Protein AF-K7E619-F1 (afdb_monomer)

InterPro domains:
  IPR009292 rRNA biogenesis protein RRP36 [PF06102] (70-170)
  IPR009292 rRNA biogenesis protein RRP36 [PTHR21738] (17-171)

Secondary structure (DSSP, 8-state):
-------PPPPP-PPPHHHHHHHHHHS-HHHHHHHHHHH-HHHHHHHHH-GGGSSS---------S-TT-TTSPPP--TTSPPPSS-------------TTTSGGG----HHHHHHHTTHHHHHHHHHHHHHHHHHHHSPSSHHHHHHHHHHHHHHHHHHHHHHHHHHHHT-

Solvent-accessible surface area (backbone atoms only — not comparable to full-atom values): 11458 Å² total; per-residue (Å²): 140,81,88,83,80,84,81,78,79,80,80,82,78,79,75,56,75,68,56,56,54,54,54,60,70,70,52,54,72,67,58,51,53,53,47,32,69,73,65,30,67,69,54,44,47,45,66,74,62,47,90,82,76,76,90,63,87,75,71,85,64,80,80,86,79,72,75,94,81,59,93,85,59,89,80,91,75,68,89,85,61,79,78,71,91,72,78,86,81,76,88,71,87,76,88,73,92,72,57,71,88,78,37,90,87,58,67,80,93,52,68,71,60,48,52,66,76,49,47,64,54,58,59,51,52,52,53,51,52,51,51,48,53,55,48,47,74,71,48,62,94,52,72,68,33,53,53,42,50,54,49,52,52,52,52,52,52,51,52,52,53,51,54,50,51,49,56,55,56,77,72,105

Foldseek 3Di:
DDDDDDDDDDDDDDDDLVVLQVVLVPDDPVVLVVVCVVVHVVVSVCSVVDPPPPPDPPPCDPDPPDDPPPPPDDDDDDPPDDDDPDDDDDDDDDDDDDDLVPDPVVDDDDPVVCCVVVVCVVVVLVVVLVVLVVVLVVDDDDPVNVVSVVVNVVSVVVVVVVVVVVVVVVVD

Radius of gyration: 43.79 Å; Cα contacts (8 Å, |Δi|>4): 32; chains: 1; bounding box: 71×55×137 Å

Structure (mmCIF, N/CA/C/O backbone):
data_AF-K7E619-F1
#
_entry.id   AF-K7E619-F1
#
loop_
_atom_site.group_PDB
_atom_site.id
_atom_site.type_symbol
_atom_site.label_atom_id
_atom_site.label_alt_id
_atom_site.label_comp_id
_atom_site.label_asym_id
_atom_site.label_entity_id
_atom_site.label_seq_id
_atom_site.pdbx_PDB_ins_code
_atom_site.Cartn_x
_atom_site.Cartn_y
_atom_site.Cartn_z
_atom_site.occupancy
_atom_site.B_iso_or_equiv
_atom_site.auth_seq_id
_atom_site.auth_comp_id
_atom_site.auth_asym_id
_atom_site.auth_atom_id
_atom_site.pdbx_PDB_model_num
ATOM 1 N N . MET A 1 1 ? 26.548 39.993 -104.999 1.00 43.69 1 MET A N 1
ATOM 2 C CA . MET A 1 1 ? 26.834 38.595 -104.581 1.00 43.69 1 MET A CA 1
ATOM 3 C C . MET A 1 1 ? 27.924 38.675 -103.512 1.00 43.69 1 MET A C 1
ATOM 5 O O . MET A 1 1 ? 28.846 39.435 -103.732 1.00 43.69 1 MET A O 1
ATOM 9 N N . ALA A 1 2 ? 27.890 38.078 -102.320 1.00 46.00 2 ALA A N 1
ATOM 10 C CA . ALA A 1 2 ? 27.171 36.923 -101.796 1.00 46.00 2 ALA A CA 1
ATOM 11 C C . ALA A 1 2 ? 26.845 37.122 -100.294 1.00 46.00 2 ALA A C 1
ATOM 13 O O . ALA A 1 2 ? 27.620 37.734 -99.561 1.00 46.00 2 ALA A O 1
ATOM 14 N N . LYS A 1 3 ? 25.704 36.590 -99.833 1.00 47.69 3 LYS A N 1
ATOM 15 C CA . LYS A 1 3 ? 25.332 36.511 -98.410 1.00 47.69 3 LYS A CA 1
ATOM 16 C C . LYS A 1 3 ? 26.126 35.368 -97.760 1.00 47.69 3 LYS A C 1
ATOM 18 O O . LYS A 1 3 ? 25.947 34.222 -98.161 1.00 47.69 3 LYS A O 1
ATOM 23 N N . LYS A 1 4 ? 26.978 35.644 -96.766 1.00 50.34 4 LYS A N 1
ATOM 24 C CA . LYS A 1 4 ? 27.572 34.595 -95.916 1.00 50.34 4 LYS A CA 1
ATOM 25 C C . LYS A 1 4 ? 26.604 34.296 -94.770 1.00 50.34 4 LYS A C 1
ATOM 27 O O . LYS A 1 4 ? 26.355 35.150 -93.925 1.00 50.34 4 LYS A O 1
ATOM 32 N N . GLY A 1 5 ? 25.995 33.112 -94.817 1.00 44.28 5 GLY A N 1
ATOM 33 C CA . GLY A 1 5 ? 25.069 32.612 -93.804 1.00 44.28 5 GLY A CA 1
ATOM 34 C C . GLY A 1 5 ? 25.774 32.312 -92.482 1.00 44.28 5 GLY A C 1
ATOM 35 O O . GLY A 1 5 ? 26.885 31.789 -92.460 1.00 44.28 5 GLY A O 1
ATOM 36 N N . ASN A 1 6 ? 25.109 32.652 -91.382 1.00 48.44 6 ASN A N 1
ATOM 37 C CA . ASN A 1 6 ? 25.567 32.407 -90.022 1.00 48.44 6 ASN A CA 1
ATOM 38 C C . ASN A 1 6 ? 25.142 30.980 -89.616 1.00 48.44 6 ASN A C 1
ATOM 40 O O . ASN A 1 6 ? 23.953 30.738 -89.398 1.00 48.44 6 ASN A O 1
ATOM 44 N N . LEU A 1 7 ? 26.074 30.019 -89.559 1.00 47.31 7 LEU A N 1
ATOM 45 C CA . LEU A 1 7 ? 25.779 28.669 -89.062 1.00 47.31 7 LEU A CA 1
ATOM 46 C C . LEU A 1 7 ? 25.605 28.715 -87.535 1.00 47.31 7 LEU A C 1
ATOM 48 O O . LEU A 1 7 ? 26.549 28.985 -86.795 1.00 47.31 7 LEU A O 1
ATOM 52 N N . ARG A 1 8 ? 24.387 28.439 -87.052 1.00 49.75 8 ARG A N 1
ATOM 53 C CA . ARG A 1 8 ? 24.109 28.221 -85.625 1.00 49.75 8 ARG A CA 1
ATOM 54 C C . ARG A 1 8 ? 24.796 26.929 -85.167 1.00 49.75 8 ARG A C 1
ATOM 56 O O . ARG A 1 8 ? 24.537 25.872 -85.734 1.00 49.75 8 ARG A O 1
ATOM 63 N N . ARG A 1 9 ? 25.630 27.004 -84.122 1.00 46.78 9 ARG A N 1
ATOM 64 C CA . ARG A 1 9 ? 26.105 25.81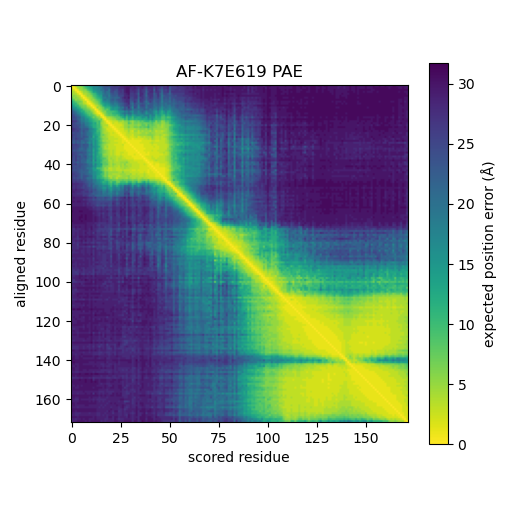6 -83.390 1.00 46.78 9 ARG A CA 1
ATOM 65 C C . ARG A 1 9 ? 24.901 25.057 -82.800 1.00 46.78 9 ARG A C 1
ATOM 67 O O . ARG A 1 9 ? 24.005 25.719 -82.266 1.00 46.78 9 ARG A O 1
ATOM 74 N N . PRO A 1 10 ? 24.860 23.714 -82.865 1.00 46.88 10 PRO A N 1
ATOM 75 C CA . PRO A 1 10 ? 23.828 22.947 -82.180 1.00 46.88 10 PRO A CA 1
ATOM 76 C C . PRO A 1 10 ? 23.987 23.110 -80.662 1.00 46.88 10 PRO A C 1
ATOM 78 O O . PRO A 1 10 ? 25.104 23.125 -80.143 1.00 46.88 10 PRO A O 1
ATOM 81 N N . ARG A 1 11 ? 22.865 23.279 -79.955 1.00 50.59 11 ARG A N 1
ATOM 82 C CA . ARG A 1 11 ? 22.837 23.278 -78.488 1.00 50.59 11 ARG A CA 1
ATOM 83 C C . ARG A 1 11 ? 23.143 21.858 -78.015 1.00 50.59 11 ARG A C 1
ATOM 85 O O . ARG A 1 11 ? 22.452 20.932 -78.431 1.00 50.59 11 ARG A O 1
ATOM 92 N N . HIS A 1 12 ? 24.158 21.704 -77.171 1.00 45.69 12 HIS A N 1
ATOM 93 C CA . HIS A 1 12 ? 24.378 20.464 -76.435 1.00 45.69 12 HIS A CA 1
ATOM 94 C C . HIS A 1 12 ? 23.166 20.251 -75.518 1.00 45.69 12 HIS A C 1
ATOM 96 O O . HIS A 1 12 ? 22.790 21.157 -74.773 1.00 45.69 12 HIS A O 1
ATOM 102 N N . ARG A 1 13 ? 22.503 19.101 -75.652 1.00 44.69 13 ARG A N 1
ATOM 103 C CA . ARG A 1 13 ? 21.468 18.652 -74.720 1.00 44.69 13 ARG A CA 1
ATOM 104 C C . ARG A 1 13 ? 22.209 18.023 -73.545 1.00 44.69 13 ARG A C 1
ATOM 106 O O . ARG A 1 13 ? 22.930 17.052 -73.750 1.00 44.69 13 ARG A O 1
ATOM 113 N N . GLU A 1 14 ? 22.095 18.625 -72.369 1.00 44.69 14 GLU A N 1
ATOM 114 C CA . GLU A 1 14 ? 22.537 17.987 -71.129 1.00 44.69 14 GLU A CA 1
ATOM 115 C C . GLU A 1 14 ? 21.627 16.770 -70.886 1.00 44.69 14 GLU A C 1
ATOM 117 O O . GLU A 1 14 ? 20.407 16.921 -71.020 1.00 44.69 14 GLU A O 1
ATOM 122 N N . PRO A 1 15 ? 22.176 15.573 -70.623 1.00 48.75 15 PRO A N 1
ATOM 123 C CA . PRO A 1 15 ? 21.367 14.407 -70.298 1.00 48.75 15 PRO A CA 1
ATOM 124 C C . PRO A 1 15 ? 20.694 14.619 -68.939 1.00 48.75 15 PRO A C 1
ATOM 126 O O . PRO A 1 15 ? 21.325 15.075 -67.981 1.00 48.75 15 PRO A O 1
ATOM 129 N N . ASP A 1 16 ? 19.404 14.303 -68.863 1.00 49.53 16 ASP A N 1
ATOM 130 C CA . ASP A 1 16 ? 18.660 14.334 -67.609 1.00 49.53 16 ASP A CA 1
ATOM 131 C C . ASP A 1 16 ? 19.295 13.313 -66.644 1.00 49.53 16 ASP A C 1
ATOM 133 O O . ASP A 1 16 ? 19.615 12.195 -67.040 1.00 49.53 16 ASP A O 1
ATOM 137 N N . GLY A 1 17 ? 19.522 13.677 -65.374 1.00 56.59 17 GLY A N 1
ATOM 138 C CA . GLY A 1 17 ? 20.344 12.883 -64.438 1.00 56.59 17 GLY A CA 1
ATOM 139 C C . GLY A 1 17 ? 19.902 11.423 -64.238 1.00 56.59 17 GLY A C 1
ATOM 140 O O . GLY A 1 17 ? 20.727 10.578 -63.908 1.00 56.59 17 GLY A O 1
ATOM 141 N N . ASN A 1 18 ? 18.632 11.115 -64.513 1.00 57.59 18 ASN A N 1
ATOM 142 C CA . ASN A 1 18 ? 18.099 9.752 -64.471 1.00 57.59 18 ASN A CA 1
ATOM 143 C C . ASN A 1 18 ? 18.528 8.902 -65.684 1.00 57.59 18 ASN A C 1
ATOM 145 O O . ASN A 1 18 ? 18.650 7.690 -65.553 1.00 57.59 18 ASN A O 1
ATOM 149 N N . GLU A 1 19 ? 18.766 9.516 -66.849 1.00 58.69 19 GLU A N 1
ATOM 150 C CA . GLU A 1 19 ? 19.193 8.824 -68.077 1.00 58.69 19 GLU A CA 1
ATOM 151 C C . GLU A 1 19 ? 20.652 8.349 -67.958 1.00 58.69 19 GLU A C 1
ATOM 153 O O . GLU A 1 19 ? 20.988 7.231 -68.345 1.00 58.69 19 GLU A O 1
ATOM 158 N N . ALA A 1 20 ? 21.511 9.155 -67.323 1.00 64.69 20 ALA A N 1
ATOM 159 C CA . ALA A 1 20 ? 22.907 8.790 -67.081 1.00 64.69 20 ALA A CA 1
ATOM 160 C C . ALA A 1 20 ? 23.047 7.604 -66.108 1.00 64.69 20 ALA A C 1
ATOM 162 O O . ALA A 1 20 ? 23.913 6.756 -66.302 1.00 64.69 20 ALA A O 1
ATOM 163 N N . GLU A 1 21 ? 22.194 7.504 -65.083 1.00 68.44 21 GLU A N 1
ATOM 164 C CA . GLU A 1 21 ? 22.186 6.349 -64.175 1.00 68.44 21 GLU A CA 1
ATOM 165 C C . GLU A 1 21 ? 21.737 5.066 -64.888 1.00 68.44 21 GLU A C 1
ATOM 167 O O . GLU A 1 21 ? 22.341 4.009 -64.689 1.00 68.44 21 GLU A O 1
ATOM 172 N N . THR A 1 22 ? 20.722 5.153 -65.757 1.00 71.88 22 THR A N 1
ATOM 173 C CA . THR A 1 22 ? 20.255 4.000 -66.539 1.00 71.88 22 THR A CA 1
ATOM 174 C C . THR A 1 22 ? 21.278 3.541 -67.575 1.00 71.88 22 THR A C 1
ATOM 176 O O . THR A 1 22 ? 21.475 2.336 -67.732 1.00 71.88 22 THR A O 1
ATOM 179 N N . ASP A 1 23 ? 21.978 4.475 -68.225 1.00 77.12 23 ASP A N 1
ATOM 180 C CA . ASP A 1 23 ? 23.020 4.166 -69.208 1.00 77.12 23 ASP A CA 1
ATOM 181 C C . ASP A 1 23 ? 24.261 3.555 -68.543 1.00 77.12 23 ASP A C 1
ATOM 183 O O . ASP A 1 23 ? 24.838 2.599 -69.060 1.00 77.12 23 ASP A O 1
ATOM 187 N N . LEU A 1 24 ? 24.647 4.044 -67.357 1.00 79.81 24 LEU A N 1
ATOM 188 C CA . LEU A 1 24 ? 25.755 3.474 -66.583 1.00 79.81 24 LEU A CA 1
ATOM 189 C C . LEU A 1 24 ? 25.428 2.071 -66.052 1.00 79.81 24 LEU A C 1
ATOM 191 O O . LEU A 1 24 ? 26.316 1.223 -66.002 1.00 79.81 24 LEU A O 1
ATOM 195 N N . ALA A 1 25 ? 24.171 1.797 -65.692 1.00 81.94 25 ALA A N 1
ATOM 196 C CA . ALA A 1 25 ? 23.736 0.466 -65.263 1.00 81.94 25 ALA A CA 1
ATOM 197 C C . ALA A 1 25 ? 23.720 -0.569 -66.407 1.00 81.94 25 ALA A C 1
ATOM 199 O O . ALA A 1 25 ? 23.784 -1.769 -66.139 1.00 81.94 25 ALA A O 1
ATOM 200 N N . ALA A 1 26 ? 23.636 -0.117 -67.663 1.00 86.75 26 ALA A N 1
ATOM 201 C CA . ALA A 1 26 ? 23.647 -0.973 -68.848 1.00 86.75 26 ALA A CA 1
ATOM 202 C C . ALA A 1 26 ? 25.062 -1.300 -69.370 1.00 86.75 26 ALA A C 1
ATOM 204 O O . ALA A 1 26 ? 25.205 -2.225 -70.172 1.00 86.75 26 ALA A O 1
ATOM 205 N N . MET A 1 27 ? 26.098 -0.572 -68.930 1.00 86.25 27 MET A N 1
ATOM 206 C CA . MET A 1 27 ? 27.486 -0.826 -69.333 1.00 86.25 27 MET A CA 1
ATOM 207 C C . MET A 1 27 ? 28.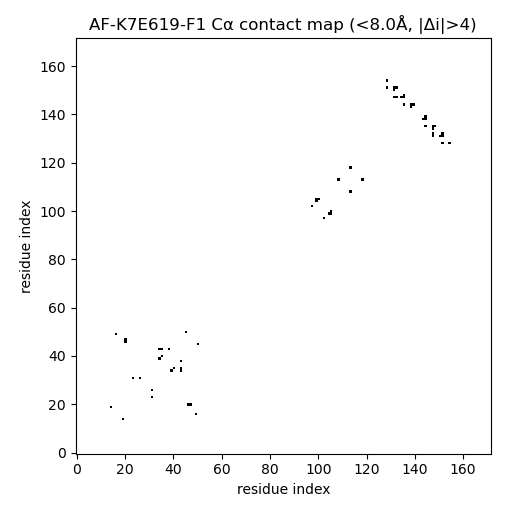067 -2.073 -68.669 1.00 86.25 27 MET A C 1
ATOM 209 O O . MET A 1 27 ? 27.727 -2.448 -67.544 1.00 86.25 27 MET A O 1
ATOM 213 N N . THR A 1 28 ? 28.998 -2.714 -69.368 1.00 92.50 28 THR A N 1
ATOM 214 C CA . THR A 1 28 ? 29.726 -3.856 -68.821 1.00 92.50 28 THR A CA 1
ATOM 215 C C . THR A 1 28 ? 30.702 -3.412 -67.730 1.00 92.50 28 THR A C 1
ATOM 217 O O . THR A 1 28 ? 31.150 -2.267 -67.668 1.00 92.50 28 THR A O 1
ATOM 220 N N . PHE A 1 29 ? 31.068 -4.338 -66.842 1.00 83.94 29 PHE A N 1
ATOM 221 C CA . PHE A 1 29 ? 31.985 -4.043 -65.738 1.00 83.94 29 PHE A CA 1
ATOM 222 C C . PHE A 1 29 ? 33.354 -3.521 -66.212 1.00 83.94 29 PHE A C 1
ATOM 224 O O . PHE A 1 29 ? 33.953 -2.670 -65.556 1.00 83.94 29 PHE A O 1
ATOM 231 N N . GLU A 1 30 ? 33.836 -4.013 -67.354 1.00 91.56 30 GLU A N 1
ATOM 232 C CA . GLU A 1 30 ? 35.094 -3.570 -67.956 1.00 91.56 30 GLU A CA 1
ATOM 233 C C . GLU A 1 30 ? 35.015 -2.100 -68.393 1.00 91.56 30 GLU A C 1
ATOM 235 O O . GLU A 1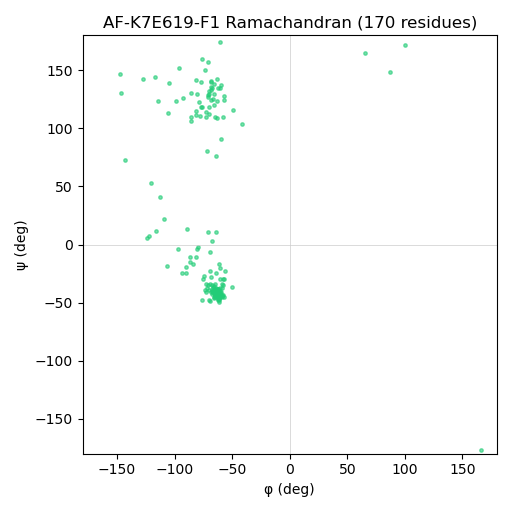 30 ? 35.880 -1.299 -68.036 1.00 91.56 30 GLU A O 1
ATOM 240 N N . GLU A 1 31 ? 33.919 -1.711 -69.045 1.00 90.00 31 GLU A N 1
ATOM 241 C CA . GLU A 1 31 ? 33.659 -0.325 -69.449 1.00 90.00 31 GLU A CA 1
ATOM 242 C C . GLU A 1 31 ? 33.527 0.614 -68.239 1.00 90.00 31 GLU A C 1
ATOM 244 O O . GLU A 1 31 ? 34.055 1.729 -68.259 1.00 90.00 31 GLU A O 1
ATOM 249 N N . LEU A 1 32 ? 32.898 0.160 -67.148 1.00 89.75 32 LEU A N 1
ATOM 250 C CA . LEU A 1 32 ? 32.811 0.925 -65.898 1.00 89.75 32 LEU A CA 1
ATOM 251 C C . LEU A 1 32 ? 34.187 1.142 -65.252 1.00 89.75 32 LEU A C 1
ATOM 253 O O . LEU A 1 32 ? 34.470 2.228 -64.736 1.00 89.75 32 LEU A O 1
ATOM 257 N N . LEU A 1 33 ? 35.066 0.136 -65.300 1.00 89.94 33 LEU A N 1
ATOM 258 C CA . LEU A 1 33 ? 36.429 0.242 -64.780 1.00 89.94 33 LEU A CA 1
ATOM 259 C C . LEU A 1 33 ? 37.272 1.213 -65.618 1.00 89.94 33 LEU A C 1
ATOM 261 O O . LEU A 1 33 ? 37.988 2.053 -65.062 1.00 89.94 33 LEU A O 1
ATOM 265 N N . GLU A 1 34 ? 37.163 1.147 -66.947 1.00 91.75 34 GLU A N 1
ATOM 266 C CA . GLU A 1 34 ? 37.802 2.113 -67.843 1.00 91.75 34 GLU A CA 1
ATOM 267 C C . GLU A 1 34 ? 37.299 3.538 -67.598 1.00 91.75 34 GLU A C 1
ATOM 269 O O . GLU A 1 34 ? 38.100 4.475 -67.519 1.00 91.75 34 GLU A O 1
ATOM 274 N N . LEU A 1 35 ? 35.986 3.709 -67.428 1.00 87.62 35 LEU A N 1
ATOM 275 C CA . LEU A 1 35 ? 35.371 4.997 -67.132 1.00 87.62 35 LEU A CA 1
ATOM 276 C C . LEU A 1 35 ? 35.886 5.568 -65.806 1.00 87.62 35 LEU A C 1
ATOM 278 O O . LEU A 1 35 ? 36.272 6.738 -65.750 1.00 87.62 35 LEU A O 1
ATOM 282 N N . GLN A 1 36 ? 35.970 4.743 -64.757 1.00 89.50 36 GLN A N 1
ATOM 283 C CA . GLN A 1 36 ? 36.527 5.141 -63.463 1.00 89.50 36 GLN A CA 1
ATOM 284 C C . GLN A 1 36 ? 37.992 5.586 -63.587 1.00 89.50 36 GLN A C 1
ATOM 286 O O . GLN A 1 36 ? 38.391 6.564 -62.950 1.00 89.50 36 GLN A O 1
ATOM 291 N N . ASN A 1 37 ? 38.788 4.901 -64.410 1.00 89.69 37 ASN A N 1
ATOM 292 C CA . ASN A 1 37 ? 40.193 5.242 -64.635 1.00 89.69 37 ASN A CA 1
ATOM 293 C C . ASN A 1 37 ? 40.362 6.537 -65.445 1.00 89.69 37 ASN A C 1
ATOM 295 O O . ASN A 1 37 ? 41.284 7.305 -65.174 1.00 89.69 37 ASN A O 1
ATOM 299 N N . ARG A 1 38 ? 39.464 6.812 -66.401 1.00 89.81 38 ARG A N 1
ATOM 300 C CA . ARG A 1 38 ? 39.489 8.035 -67.223 1.00 89.81 38 ARG A CA 1
ATOM 301 C C . ARG A 1 38 ? 38.987 9.268 -66.473 1.00 89.81 38 ARG A C 1
ATOM 303 O O . ARG A 1 38 ? 39.617 10.318 -66.527 1.00 89.81 38 ARG A O 1
ATOM 310 N N . VAL A 1 39 ? 37.843 9.146 -65.800 1.00 87.50 39 VAL A N 1
ATOM 311 C CA . VAL A 1 39 ? 37.119 10.265 -65.166 1.00 87.50 39 VAL A CA 1
ATOM 312 C C . VAL A 1 39 ? 37.568 10.483 -63.711 1.00 87.50 39 VAL A C 1
ATOM 314 O O . VAL A 1 39 ? 37.419 11.571 -63.153 1.00 87.50 39 VAL A O 1
ATOM 317 N N . GLY A 1 40 ? 38.188 9.470 -63.103 1.00 86.06 40 GLY A N 1
ATOM 318 C CA . GLY A 1 40 ? 38.705 9.500 -61.740 1.00 86.06 40 GLY A CA 1
ATOM 319 C C . GLY A 1 40 ? 37.657 9.119 -60.689 1.00 86.06 40 GLY A C 1
ATOM 320 O O . GLY A 1 40 ? 36.464 9.399 -60.806 1.00 86.06 40 GLY A O 1
ATOM 321 N N . THR A 1 41 ? 38.118 8.509 -59.594 1.00 83.81 41 THR A N 1
ATOM 322 C CA . THR A 1 41 ? 37.258 7.908 -58.553 1.00 83.81 41 THR A CA 1
ATOM 323 C C . THR A 1 41 ? 36.321 8.892 -57.853 1.00 83.81 41 THR A C 1
ATOM 325 O O . THR A 1 41 ? 35.241 8.499 -57.416 1.00 83.81 41 THR A O 1
ATOM 328 N N . LYS A 1 42 ? 36.707 10.169 -57.734 1.00 80.19 42 LYS A N 1
ATOM 329 C CA . LYS A 1 42 ? 35.884 11.206 -57.086 1.00 80.19 42 LYS A CA 1
ATOM 330 C C . LYS A 1 42 ? 34.658 11.566 -57.921 1.00 80.19 42 LYS A C 1
ATOM 332 O O . LYS A 1 42 ? 33.552 11.578 -57.394 1.00 80.19 42 LYS A O 1
ATOM 337 N N . MET A 1 43 ? 34.869 11.808 -59.210 1.00 79.81 43 MET A N 1
ATOM 338 C CA . MET A 1 43 ? 33.819 12.196 -60.146 1.00 79.81 43 MET A CA 1
ATOM 339 C C . MET A 1 43 ? 32.919 10.997 -60.476 1.00 79.81 43 MET A C 1
ATOM 341 O O . MET A 1 43 ? 31.702 11.130 -60.458 1.00 79.81 43 MET A O 1
ATOM 345 N N . TYR A 1 44 ? 33.494 9.796 -60.638 1.00 83.44 44 TYR A N 1
ATOM 346 C CA . TYR A 1 44 ? 32.724 8.552 -60.776 1.00 83.44 44 TYR A CA 1
ATOM 347 C C . TYR A 1 44 ? 31.793 8.312 -59.578 1.00 83.44 44 TYR A C 1
ATOM 349 O O . TYR A 1 44 ? 30.614 8.015 -59.745 1.00 83.44 44 TYR A O 1
ATOM 357 N N . ARG A 1 45 ? 32.291 8.507 -58.348 1.00 82.75 45 ARG A N 1
ATOM 358 C CA . ARG A 1 45 ? 31.467 8.376 -57.140 1.00 82.75 45 ARG A CA 1
ATOM 359 C C . ARG A 1 45 ? 30.372 9.441 -57.067 1.00 82.75 45 ARG A C 1
ATOM 361 O O . ARG A 1 45 ? 29.299 9.134 -56.573 1.00 82.75 45 ARG A O 1
ATOM 368 N N . GLN A 1 46 ? 30.632 10.660 -57.534 1.00 81.81 46 GLN A N 1
ATOM 369 C CA . GLN A 1 46 ? 29.633 11.730 -57.575 1.00 81.81 46 GLN A CA 1
ATOM 370 C C . GLN A 1 46 ? 28.517 11.427 -58.582 1.00 81.81 46 GLN A C 1
ATOM 372 O O . GLN A 1 46 ? 27.352 11.632 -58.263 1.00 81.81 46 GLN A O 1
ATOM 377 N N . LEU A 1 47 ? 28.867 10.874 -59.747 1.00 79.00 47 LEU A N 1
ATOM 378 C CA . LEU A 1 47 ? 27.900 10.410 -60.745 1.00 79.00 47 LEU A CA 1
ATOM 379 C C . LEU A 1 47 ? 27.064 9.230 -60.226 1.00 79.00 47 LEU A C 1
ATOM 381 O O . LEU A 1 47 ? 25.862 9.206 -60.436 1.00 79.00 47 LEU A O 1
ATOM 385 N N . MET A 1 48 ? 27.678 8.294 -59.495 1.00 77.31 48 MET A N 1
ATOM 386 C CA . MET A 1 48 ? 26.990 7.140 -58.891 1.00 77.31 48 MET A CA 1
ATOM 387 C C . MET A 1 48 ? 26.145 7.481 -57.654 1.00 77.31 48 MET A C 1
ATOM 389 O O . MET A 1 48 ? 25.232 6.738 -57.312 1.00 77.31 48 MET A O 1
ATOM 393 N N . ALA A 1 49 ? 26.493 8.539 -56.918 1.00 71.62 49 ALA A N 1
ATOM 394 C CA . ALA A 1 49 ? 25.833 8.905 -55.661 1.00 71.62 49 ALA A CA 1
ATOM 395 C C . ALA A 1 49 ? 24.750 9.987 -55.825 1.00 71.62 49 ALA A C 1
ATOM 397 O O . ALA A 1 49 ? 24.088 10.323 -54.840 1.00 71.62 49 ALA A O 1
ATOM 398 N N . GLY A 1 50 ? 24.582 10.530 -57.036 1.00 62.09 50 GLY A N 1
ATOM 399 C CA . GLY A 1 50 ? 23.666 11.626 -57.344 1.00 62.09 50 GLY A CA 1
ATOM 400 C C . GLY A 1 50 ? 24.024 12.962 -56.655 1.00 62.09 50 GLY A C 1
ATOM 401 O O . GLY A 1 50 ? 24.795 13.009 -55.691 1.00 62.09 50 GLY A O 1
ATOM 402 N N . PRO A 1 51 ? 23.449 14.098 -57.098 1.00 54.84 51 PRO A N 1
ATOM 403 C CA . PRO A 1 51 ? 23.695 15.425 -56.515 1.00 54.84 51 PRO A CA 1
ATOM 404 C C . PRO A 1 51 ? 23.078 15.649 -55.115 1.00 54.84 51 PRO A C 1
ATOM 406 O O . PRO A 1 51 ? 23.069 16.769 -54.614 1.00 54.84 51 PRO A O 1
ATOM 409 N N . SER A 1 52 ? 22.578 14.619 -54.429 1.00 49.00 52 SER A N 1
ATOM 410 C CA . SER A 1 52 ? 21.863 14.768 -53.148 1.00 49.00 52 SER A CA 1
ATOM 411 C C . SER A 1 52 ? 22.747 14.724 -51.892 1.00 49.00 52 SER A C 1
ATOM 413 O O . SER A 1 52 ? 22.228 14.597 -50.783 1.00 49.00 52 SER A O 1
ATOM 415 N N . ALA A 1 53 ? 24.071 14.837 -52.026 1.00 52.38 53 ALA A N 1
ATOM 416 C CA . ALA A 1 53 ? 25.004 14.626 -50.913 1.00 52.38 53 ALA A CA 1
ATOM 417 C C . ALA A 1 53 ? 25.834 15.854 -50.4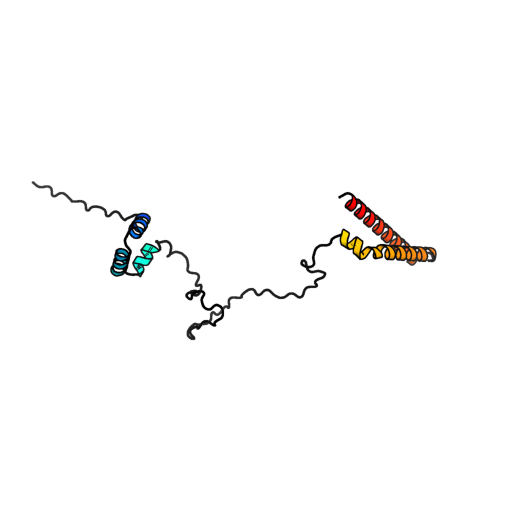87 1.00 52.38 53 ALA A C 1
ATOM 419 O O . ALA A 1 53 ? 26.767 15.689 -49.693 1.00 52.38 53 ALA A O 1
ATOM 420 N N . GLU A 1 54 ? 25.521 17.065 -50.964 1.00 49.88 54 GLU A N 1
ATOM 421 C CA . GLU A 1 54 ? 26.278 18.277 -50.587 1.00 49.88 54 GLU A CA 1
ATOM 422 C C . GLU A 1 54 ? 25.545 19.233 -49.623 1.00 49.88 54 GLU A C 1
ATOM 424 O O . GLU A 1 54 ? 26.220 19.937 -48.877 1.00 49.88 54 GLU A O 1
ATOM 429 N N . ASP A 1 55 ? 24.214 19.153 -49.477 1.00 48.12 55 ASP A N 1
ATOM 430 C CA . ASP A 1 55 ? 23.424 20.071 -48.624 1.00 48.12 55 ASP A CA 1
ATOM 431 C C . ASP A 1 55 ? 22.792 19.420 -47.380 1.00 48.12 55 ASP A C 1
ATOM 433 O O . ASP A 1 55 ? 21.669 19.724 -46.972 1.00 48.12 55 ASP A O 1
ATOM 437 N N . GLN A 1 56 ? 23.527 18.538 -46.702 1.00 44.94 56 GLN A N 1
ATOM 438 C CA . GLN A 1 56 ? 23.233 18.256 -45.295 1.00 44.94 56 GLN A CA 1
ATOM 439 C C . GLN A 1 56 ? 24.402 18.720 -44.434 1.00 44.94 56 GLN A C 1
ATOM 441 O O . GLN A 1 56 ? 25.524 18.246 -44.644 1.00 44.94 56 GLN A O 1
ATOM 446 N N . PRO A 1 57 ? 24.180 19.608 -43.437 1.00 39.38 57 PRO A N 1
ATOM 447 C CA . PRO A 1 57 ? 25.219 19.935 -42.482 1.00 39.38 57 PRO A CA 1
ATOM 448 C C . PRO A 1 57 ? 25.621 18.628 -41.813 1.00 39.38 57 PRO A C 1
ATOM 450 O O . PRO A 1 57 ? 24.855 18.037 -41.046 1.00 39.38 57 PRO A O 1
ATOM 453 N N . ARG A 1 58 ? 26.831 18.160 -42.134 1.00 46.88 58 ARG A N 1
ATOM 454 C CA . ARG A 1 58 ? 27.481 17.059 -41.438 1.00 46.88 58 ARG A CA 1
ATOM 455 C C . ARG A 1 58 ? 27.608 17.503 -39.989 1.00 46.88 58 ARG A C 1
ATOM 457 O O . ARG A 1 58 ? 28.595 18.123 -39.604 1.00 46.88 58 ARG A O 1
ATOM 464 N N . ARG A 1 59 ? 26.600 17.195 -39.165 1.00 40.72 59 ARG A N 1
ATOM 465 C CA . ARG A 1 59 ? 26.800 17.063 -37.725 1.00 40.72 59 ARG A CA 1
ATOM 466 C C . ARG A 1 59 ? 28.010 16.159 -37.622 1.00 40.72 59 ARG A C 1
ATOM 468 O O . ARG A 1 59 ? 27.962 15.042 -38.134 1.00 40.72 59 ARG A O 1
ATOM 475 N N . ALA A 1 60 ? 29.101 16.686 -37.080 1.00 45.03 60 ALA A N 1
ATOM 476 C CA . ALA A 1 60 ? 30.346 15.967 -36.899 1.00 45.03 60 ALA A CA 1
ATOM 477 C C . ALA A 1 60 ? 30.105 14.813 -35.915 1.00 45.03 60 ALA A C 1
ATOM 479 O O . ALA A 1 60 ? 30.431 14.885 -34.735 1.00 45.03 60 ALA A O 1
ATOM 480 N N . ALA A 1 61 ? 29.462 13.753 -36.395 1.00 48.47 61 ALA A N 1
ATOM 481 C CA . ALA A 1 61 ? 29.554 12.440 -35.818 1.00 48.47 61 ALA A CA 1
ATOM 482 C C . ALA A 1 61 ? 30.969 11.960 -36.156 1.00 48.47 61 ALA A C 1
ATOM 484 O O . ALA A 1 61 ? 31.358 12.023 -37.328 1.00 48.47 61 ALA A O 1
ATOM 485 N N . PRO A 1 62 ? 31.764 11.518 -35.169 1.00 46.53 62 PRO A N 1
ATOM 486 C CA . PRO A 1 62 ? 33.044 10.912 -35.473 1.00 46.53 62 PRO A CA 1
ATOM 487 C C . PRO A 1 62 ? 32.783 9.734 -36.410 1.00 46.53 62 PRO A C 1
ATOM 489 O O . PRO A 1 62 ? 31.906 8.902 -36.164 1.00 46.53 62 PRO A O 1
ATOM 492 N N . THR A 1 63 ? 33.507 9.729 -37.521 1.00 48.94 63 THR A N 1
ATOM 493 C CA . THR A 1 63 ? 33.497 8.713 -38.568 1.00 48.94 63 THR A CA 1
ATOM 494 C C . THR A 1 63 ? 33.448 7.311 -37.962 1.00 48.94 63 THR A C 1
ATOM 496 O O . THR A 1 63 ? 34.460 6.801 -37.482 1.00 48.94 63 THR A O 1
ATOM 499 N N . ARG A 1 64 ? 32.275 6.666 -37.996 1.00 52.28 64 ARG A N 1
ATOM 500 C CA . ARG A 1 64 ? 32.146 5.217 -37.802 1.00 52.28 64 ARG A CA 1
ATOM 501 C C . ARG A 1 64 ? 32.694 4.545 -39.052 1.00 52.28 64 ARG A C 1
ATOM 503 O O . ARG A 1 64 ? 31.945 4.197 -39.955 1.00 52.28 64 ARG A O 1
ATOM 510 N N . ALA A 1 65 ? 34.010 4.437 -39.122 1.00 54.56 65 ALA A N 1
ATOM 511 C CA . ALA A 1 65 ? 34.699 3.783 -40.218 1.00 54.56 65 ALA A CA 1
ATOM 512 C C . ALA A 1 65 ? 35.527 2.611 -39.697 1.00 54.56 65 ALA A C 1
ATOM 514 O O . ALA A 1 65 ? 36.711 2.560 -39.979 1.00 54.56 65 ALA A O 1
ATOM 515 N N . GLN A 1 66 ? 34.925 1.691 -38.934 1.00 52.16 66 GLN A N 1
ATOM 516 C CA . GLN A 1 66 ? 35.460 0.340 -38.722 1.00 52.16 66 GLN A CA 1
ATOM 517 C C . GLN A 1 66 ? 34.279 -0.631 -38.585 1.00 52.16 66 GLN A C 1
ATOM 519 O O . GLN A 1 66 ? 33.304 -0.336 -37.892 1.00 52.16 66 GLN A O 1
ATOM 524 N N . GLY A 1 67 ? 34.324 -1.732 -39.339 1.00 52.47 67 GLY A N 1
ATOM 525 C CA . GLY A 1 67 ? 33.248 -2.717 -39.443 1.00 52.47 67 GLY A CA 1
ATOM 526 C C . GLY A 1 67 ? 32.891 -3.387 -38.113 1.00 52.47 67 GLY A C 1
ATOM 527 O O . GLY A 1 67 ? 33.546 -3.205 -37.092 1.00 52.47 67 GLY A O 1
ATOM 528 N N . ALA A 1 68 ? 31.843 -4.209 -38.134 1.00 56.19 68 ALA A N 1
ATOM 529 C CA . ALA A 1 68 ? 31.253 -4.872 -36.966 1.00 56.19 68 ALA A CA 1
ATOM 530 C C . ALA A 1 68 ? 32.161 -5.887 -36.224 1.00 56.19 68 ALA A C 1
ATOM 532 O O . ALA A 1 68 ? 31.657 -6.626 -35.377 1.00 56.19 68 ALA A O 1
ATOM 533 N N . ALA A 1 69 ? 33.458 -5.950 -36.537 1.00 54.84 69 ALA A N 1
ATOM 534 C CA . ALA A 1 69 ? 34.319 -7.091 -36.242 1.00 54.84 69 ALA A CA 1
ATOM 535 C C . ALA A 1 69 ? 34.925 -7.132 -34.826 1.00 54.84 69 ALA A C 1
ATOM 537 O O . ALA A 1 69 ? 35.309 -8.210 -34.398 1.00 54.84 69 ALA A O 1
ATOM 538 N N . GLU A 1 70 ? 34.958 -6.050 -34.041 1.00 61.09 70 GLU A N 1
ATOM 539 C CA . GLU A 1 70 ? 35.536 -6.105 -32.682 1.00 61.09 70 GLU A CA 1
ATOM 540 C C . GLU A 1 70 ? 34.751 -5.237 -31.689 1.00 61.09 70 GLU A C 1
ATOM 542 O O . GLU A 1 70 ? 35.190 -4.188 -31.233 1.00 61.09 70 GLU A O 1
ATOM 547 N N . LYS A 1 71 ? 33.549 -5.686 -31.312 1.00 67.81 71 LYS A N 1
ATOM 548 C CA . LYS A 1 71 ? 32.687 -4.973 -30.345 1.00 67.81 71 LYS A CA 1
ATOM 549 C C . LYS A 1 71 ? 33.220 -4.982 -28.899 1.00 67.81 71 LYS A C 1
ATOM 551 O O . LYS A 1 71 ? 32.629 -4.333 -28.043 1.00 67.81 71 LYS A O 1
ATOM 556 N N . GLN A 1 72 ? 34.299 -5.717 -28.619 1.00 73.31 72 GLN A N 1
ATOM 557 C CA . GLN A 1 72 ? 34.867 -5.899 -27.274 1.00 73.31 72 GLN A CA 1
ATOM 558 C C . GLN A 1 72 ? 36.336 -5.465 -27.151 1.00 73.31 72 GLN A C 1
ATOM 560 O O . GLN A 1 72 ? 36.940 -5.677 -26.101 1.00 73.31 72 GLN A O 1
ATOM 565 N N . ARG A 1 73 ? 36.921 -4.844 -28.183 1.00 77.81 73 ARG A N 1
ATOM 566 C CA . ARG A 1 73 ? 38.310 -4.372 -28.140 1.00 77.81 73 ARG A CA 1
ATOM 567 C C . ARG A 1 73 ? 38.361 -2.847 -27.987 1.00 77.81 73 ARG A C 1
ATOM 569 O O . ARG A 1 73 ? 37.563 -2.155 -28.622 1.00 77.81 73 ARG A O 1
ATOM 576 N N . PRO A 1 74 ? 39.272 -2.297 -27.163 1.00 81.44 74 PRO A N 1
ATOM 577 C CA . PRO A 1 74 ? 39.500 -0.858 -27.132 1.00 81.44 74 PRO A CA 1
ATOM 578 C C . PRO A 1 74 ? 39.967 -0.355 -28.503 1.00 81.44 74 PRO A C 1
ATOM 580 O O . PRO A 1 74 ? 40.847 -0.948 -29.125 1.00 81.44 74 PRO A O 1
ATOM 583 N N . LEU A 1 75 ? 39.379 0.753 -28.954 1.00 77.69 75 LEU A N 1
ATOM 584 C CA . LEU A 1 75 ? 39.776 1.426 -30.187 1.00 77.69 75 LEU A CA 1
ATOM 585 C C . LEU A 1 75 ? 41.017 2.288 -29.941 1.00 77.69 75 LEU A C 1
ATOM 587 O O . LEU A 1 75 ? 41.045 3.103 -29.016 1.00 77.69 75 LEU A O 1
ATOM 591 N N . GLU A 1 76 ? 42.025 2.129 -30.795 1.00 81.00 76 GLU A N 1
ATOM 592 C CA . GLU A 1 76 ? 43.217 2.974 -30.791 1.00 81.00 76 GLU A CA 1
ATOM 593 C C . GLU A 1 76 ? 42.868 4.383 -31.297 1.00 81.00 76 GLU A C 1
ATOM 595 O O . GLU A 1 76 ? 42.258 4.553 -32.352 1.00 81.00 76 GLU A O 1
ATOM 600 N N . MET A 1 77 ? 43.253 5.412 -30.536 1.00 83.06 77 MET A N 1
ATOM 601 C CA . MET A 1 77 ? 43.004 6.825 -30.848 1.00 83.06 77 MET A CA 1
ATOM 602 C C . MET A 1 77 ? 44.318 7.614 -30.784 1.00 83.06 77 MET A C 1
ATOM 604 O O . MET A 1 77 ? 45.156 7.370 -29.917 1.00 83.06 77 MET A O 1
ATOM 608 N N . SER A 1 78 ? 44.507 8.588 -31.681 1.00 88.25 78 SER A N 1
ATOM 609 C CA . SER A 1 78 ? 45.732 9.403 -31.707 1.00 88.25 78 SER A CA 1
ATOM 610 C C . SER A 1 78 ? 45.822 10.348 -30.506 1.00 88.25 78 SER A C 1
ATOM 612 O O . SER A 1 78 ? 44.896 11.126 -30.261 1.00 88.25 78 SER A O 1
ATOM 614 N N . SER A 1 79 ? 46.986 10.377 -29.846 1.00 84.94 79 SER A N 1
ATOM 615 C CA . SER A 1 79 ? 47.312 11.285 -28.732 1.00 84.94 79 SER A CA 1
ATOM 616 C C . SER A 1 79 ? 47.287 12.774 -29.100 1.00 84.94 79 SER A C 1
ATOM 618 O O . SER A 1 79 ? 47.218 13.627 -28.220 1.00 84.94 79 SER A O 1
ATOM 620 N N . LYS A 1 80 ? 47.317 13.104 -30.398 1.00 88.00 80 LYS A N 1
ATOM 621 C CA . LYS A 1 80 ? 47.248 14.484 -30.910 1.00 88.00 80 LYS A CA 1
ATOM 622 C C . LYS A 1 80 ? 45.818 15.028 -30.982 1.00 88.00 80 LYS A C 1
ATOM 624 O O . LYS A 1 80 ? 45.623 16.220 -31.217 1.00 88.00 80 LYS A O 1
ATOM 629 N N . THR A 1 81 ? 44.817 14.170 -30.798 1.00 85.56 81 THR A N 1
ATOM 630 C CA . THR A 1 81 ? 43.408 14.563 -30.847 1.00 85.56 81 THR A CA 1
ATOM 631 C C . THR A 1 81 ? 43.035 15.271 -29.550 1.00 85.56 81 THR A C 1
ATOM 633 O O . THR A 1 81 ? 43.104 14.683 -28.472 1.00 85.56 81 THR A O 1
ATOM 636 N N . ARG A 1 82 ? 42.633 16.544 -29.637 1.00 86.75 82 ARG A N 1
ATOM 637 C CA . ARG A 1 82 ? 42.194 17.310 -28.462 1.00 86.75 82 ARG A CA 1
ATOM 638 C C . ARG A 1 82 ? 40.870 16.753 -27.937 1.00 86.75 82 ARG A C 1
ATOM 640 O O . ARG A 1 82 ? 39.934 16.542 -28.705 1.00 86.75 82 ARG A O 1
ATOM 647 N N . VAL A 1 83 ? 40.790 16.547 -26.626 1.00 82.69 83 VAL A N 1
ATOM 648 C CA . VAL A 1 83 ? 39.558 16.119 -25.949 1.00 82.69 83 VAL A CA 1
ATOM 649 C C . VAL A 1 83 ? 38.538 17.268 -25.999 1.00 82.69 83 VAL A C 1
ATOM 651 O O . VAL A 1 83 ? 38.925 18.414 -25.752 1.00 82.69 83 VAL A O 1
ATOM 654 N N . PRO A 1 84 ? 37.253 17.016 -26.319 1.00 86.06 84 PRO A N 1
ATOM 655 C CA . PRO A 1 84 ? 36.236 18.062 -26.289 1.00 86.06 84 PRO A CA 1
ATOM 656 C C . PRO A 1 84 ? 36.055 18.600 -24.867 1.00 86.06 84 PRO A C 1
ATOM 658 O O . PRO A 1 84 ? 36.074 17.843 -23.896 1.00 86.06 84 PRO A O 1
ATOM 661 N N . PHE A 1 85 ? 35.841 19.912 -24.750 1.00 83.81 85 PHE A N 1
ATOM 662 C CA . PHE A 1 85 ? 35.635 20.573 -23.459 1.00 83.81 85 PHE A CA 1
ATOM 663 C C . PHE A 1 85 ? 34.366 20.073 -22.748 1.00 83.81 85 PHE A C 1
ATOM 665 O O . PHE A 1 85 ? 34.384 19.824 -21.544 1.00 83.81 85 PHE A O 1
ATOM 672 N N . LEU A 1 86 ? 33.279 19.856 -23.500 1.00 87.56 86 LEU A N 1
ATOM 673 C CA . LEU A 1 86 ? 32.032 19.300 -22.977 1.00 87.56 86 LEU A CA 1
ATOM 674 C C . LEU A 1 86 ? 31.950 17.797 -23.266 1.00 87.56 86 LEU A C 1
ATOM 676 O O . LEU A 1 86 ? 32.004 17.367 -24.419 1.00 87.56 86 LEU A O 1
ATOM 680 N N . ARG A 1 87 ? 31.786 16.989 -22.216 1.00 83.44 87 ARG A N 1
ATOM 681 C CA . ARG A 1 87 ? 31.566 15.543 -22.347 1.00 83.44 87 ARG A CA 1
ATOM 682 C C . ARG A 1 87 ? 30.121 15.259 -22.761 1.00 83.44 87 ARG A C 1
ATOM 684 O O . ARG A 1 87 ? 29.193 15.862 -22.229 1.00 83.44 87 ARG A O 1
ATOM 691 N N . GLN A 1 88 ? 29.924 14.290 -23.655 1.00 84.06 88 GLN A N 1
ATOM 692 C CA . GLN A 1 88 ? 28.596 13.757 -23.955 1.00 84.06 88 GLN A CA 1
ATOM 693 C C . GLN A 1 88 ? 28.094 12.950 -22.750 1.00 84.06 88 GLN A C 1
ATOM 695 O O . GLN A 1 88 ? 28.642 11.895 -22.428 1.00 84.06 88 GLN A O 1
ATOM 700 N N . VAL A 1 89 ? 27.058 13.445 -22.073 1.00 83.00 89 VAL A N 1
ATOM 701 C CA . VAL A 1 89 ? 26.424 12.729 -20.960 1.00 83.00 89 VAL A CA 1
ATOM 702 C C . VAL A 1 89 ? 25.519 11.644 -21.538 1.00 83.00 89 VAL A C 1
ATOM 704 O O . VAL A 1 89 ? 24.491 11.938 -22.142 1.00 83.00 89 VAL A O 1
ATOM 707 N N . VAL A 1 90 ? 25.902 10.380 -21.360 1.00 84.25 90 VAL A N 1
ATOM 708 C CA . VAL A 1 90 ? 25.014 9.247 -21.639 1.00 84.25 90 VAL A CA 1
ATOM 709 C C . VAL A 1 90 ? 24.046 9.124 -20.460 1.00 84.25 90 VAL A C 1
ATOM 711 O O . VAL A 1 90 ? 24.510 8.995 -19.324 1.00 84.25 90 VAL A O 1
ATOM 714 N N . PRO A 1 91 ? 22.718 9.174 -20.674 1.00 85.38 91 PRO A N 1
ATOM 715 C CA . PRO A 1 91 ? 21.773 8.968 -19.588 1.00 85.38 91 PRO A CA 1
ATOM 716 C C . PRO A 1 91 ? 21.906 7.533 -19.071 1.00 85.38 91 PRO A C 1
ATOM 718 O O . PRO A 1 91 ? 21.554 6.568 -19.748 1.00 85.38 91 PRO A O 1
ATOM 721 N N . VAL A 1 92 ? 22.441 7.388 -17.860 1.00 83.38 92 VAL A N 1
ATOM 722 C CA . VAL A 1 92 ? 22.535 6.098 -17.172 1.00 83.38 92 VAL A CA 1
ATOM 723 C C . VAL A 1 92 ? 21.231 5.853 -16.424 1.00 83.38 92 VAL A C 1
ATOM 725 O O . VAL A 1 92 ? 20.770 6.710 -15.665 1.00 83.38 92 VAL A O 1
ATOM 728 N N . ARG A 1 93 ? 20.640 4.667 -16.604 1.00 85.44 93 ARG A N 1
ATOM 729 C CA . ARG A 1 93 ? 19.504 4.223 -15.787 1.00 85.44 93 ARG A CA 1
ATOM 730 C C . ARG A 1 93 ? 19.961 4.109 -14.333 1.00 85.44 93 ARG A C 1
ATOM 732 O O . ARG A 1 93 ? 20.747 3.228 -13.990 1.00 85.44 93 ARG A O 1
ATOM 739 N N . LYS A 1 94 ? 19.488 5.021 -13.484 1.00 83.25 94 LYS A N 1
ATOM 740 C CA . LYS A 1 94 ? 19.771 4.996 -12.047 1.00 83.25 94 LYS A CA 1
ATOM 741 C C . LYS A 1 94 ? 19.024 3.819 -11.419 1.00 83.25 94 LYS A C 1
ATOM 743 O O . LYS A 1 94 ? 17.824 3.671 -11.638 1.00 83.25 94 LYS A O 1
ATOM 748 N N . LYS A 1 95 ? 19.726 2.991 -10.641 1.00 83.06 95 LYS A N 1
ATOM 749 C CA . LYS A 1 95 ? 19.093 1.957 -9.816 1.00 83.06 95 LYS A CA 1
ATOM 750 C C . LYS A 1 95 ? 18.404 2.657 -8.648 1.00 83.06 95 LYS A C 1
ATOM 752 O O . LYS A 1 95 ? 19.077 3.227 -7.795 1.00 83.06 95 LYS A O 1
ATOM 757 N N . VAL A 1 96 ? 17.078 2.664 -8.655 1.00 83.81 96 VAL A N 1
ATOM 758 C CA . VAL A 1 96 ? 16.266 3.175 -7.548 1.00 83.81 96 VAL A CA 1
ATOM 759 C C . VAL A 1 96 ? 15.961 1.991 -6.639 1.00 83.81 96 VAL A C 1
ATOM 761 O O . VAL A 1 96 ? 15.479 0.970 -7.124 1.00 83.81 96 VAL A O 1
ATOM 764 N N . ALA A 1 97 ? 16.271 2.099 -5.345 1.00 84.31 97 ALA A N 1
ATOM 765 C CA . ALA A 1 97 ? 15.810 1.117 -4.370 1.00 84.31 97 ALA A CA 1
ATOM 766 C C . ALA A 1 97 ? 14.285 1.226 -4.285 1.00 84.31 97 ALA A C 1
ATOM 768 O O . ALA A 1 97 ? 13.763 2.305 -4.003 1.00 84.31 97 ALA A O 1
ATOM 769 N N . ARG A 1 98 ? 13.580 0.139 -4.595 1.00 83.75 98 ARG A N 1
ATOM 770 C CA . ARG A 1 98 ? 12.118 0.100 -4.579 1.00 83.75 98 ARG A CA 1
ATOM 771 C C . ARG A 1 98 ? 11.627 -0.886 -3.546 1.00 83.75 98 ARG A C 1
ATOM 773 O O . ARG A 1 98 ? 12.264 -1.915 -3.331 1.00 83.75 98 ARG A O 1
ATOM 780 N N . ASP A 1 99 ? 10.511 -0.543 -2.914 1.00 86.25 99 ASP A N 1
ATOM 781 C CA . ASP A 1 99 ? 9.787 -1.471 -2.059 1.00 86.25 99 ASP A CA 1
ATOM 782 C C . ASP A 1 99 ? 8.924 -2.352 -2.972 1.00 86.25 99 ASP A C 1
ATOM 784 O O . ASP A 1 99 ? 7.978 -1.840 -3.567 1.00 86.25 99 ASP A O 1
ATOM 788 N N . PRO A 1 100 ? 9.226 -3.652 -3.109 1.00 82.31 100 PRO A N 1
ATOM 789 C CA . PRO A 1 100 ? 8.487 -4.563 -3.983 1.00 82.31 100 PRO A CA 1
ATOM 790 C C . PRO A 1 100 ? 7.054 -4.833 -3.504 1.00 82.31 100 PRO A C 1
ATOM 792 O O . PRO A 1 100 ? 6.371 -5.672 -4.069 1.00 82.31 100 PRO A O 1
ATOM 795 N N . ARG A 1 101 ? 6.594 -4.196 -2.423 1.00 81.12 101 ARG A N 1
ATOM 796 C CA . ARG A 1 101 ? 5.178 -4.188 -2.031 1.00 81.12 101 ARG A CA 1
ATOM 797 C C . ARG A 1 101 ? 4.416 -3.019 -2.645 1.00 81.12 101 ARG A C 1
ATOM 799 O O . ARG A 1 101 ? 3.197 -3.079 -2.745 1.00 81.12 101 ARG A O 1
ATOM 806 N N . PHE A 1 102 ? 5.129 -1.950 -2.993 1.00 75.94 102 PHE A N 1
ATOM 807 C CA . PHE A 1 102 ? 4.563 -0.680 -3.448 1.00 75.94 102 PHE A CA 1
ATOM 808 C C . PHE A 1 102 ? 5.102 -0.250 -4.819 1.00 75.94 102 PHE A C 1
ATOM 810 O O . PHE A 1 102 ? 4.823 0.862 -5.253 1.00 75.94 102 PHE A O 1
ATOM 817 N N . ASP A 1 103 ? 5.907 -1.083 -5.483 1.00 84.12 103 ASP A N 1
ATOM 818 C CA . ASP A 1 103 ? 6.365 -0.829 -6.849 1.00 84.12 103 ASP A CA 1
ATOM 819 C C . ASP A 1 103 ? 5.274 -1.241 -7.838 1.00 84.12 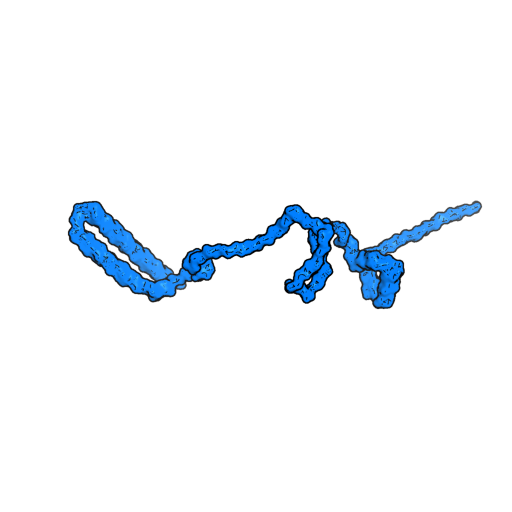103 ASP A C 1
ATOM 821 O O . ASP A 1 103 ? 4.645 -2.285 -7.664 1.00 84.12 103 ASP A O 1
ATOM 825 N N . ASP A 1 104 ? 5.097 -0.479 -8.913 1.00 83.06 104 ASP A N 1
ATOM 826 C CA . ASP A 1 104 ? 4.065 -0.741 -9.928 1.00 83.06 104 ASP A CA 1
ATOM 827 C C . ASP A 1 104 ? 4.237 -2.119 -10.602 1.00 83.06 104 ASP A C 1
ATOM 829 O O . ASP A 1 104 ? 3.305 -2.680 -11.170 1.00 83.06 104 ASP A O 1
ATOM 833 N N . LEU A 1 105 ? 5.441 -2.693 -10.521 1.00 80.69 105 LEU A N 1
ATOM 834 C CA . LEU A 1 105 ? 5.779 -4.018 -11.048 1.00 80.69 105 LEU A CA 1
ATOM 835 C C . LEU A 1 105 ? 5.349 -5.183 -10.138 1.00 80.69 105 LEU A C 1
ATOM 837 O O . LEU A 1 105 ? 5.534 -6.339 -10.511 1.00 80.69 105 LEU A O 1
ATOM 841 N N . SER A 1 106 ? 4.804 -4.904 -8.952 1.00 80.38 106 SER A N 1
ATOM 842 C CA . SER A 1 106 ? 4.498 -5.915 -7.922 1.00 80.38 106 SER A CA 1
ATOM 843 C C . SER A 1 106 ? 3.196 -6.686 -8.183 1.00 80.38 106 SER A C 1
ATOM 845 O O . SER A 1 106 ? 2.868 -7.609 -7.439 1.00 80.38 106 SER A O 1
ATOM 847 N N . GLY A 1 107 ? 2.479 -6.339 -9.255 1.00 83.12 107 GLY A N 1
ATOM 848 C CA . GLY A 1 107 ? 1.219 -6.957 -9.660 1.00 83.12 107 GLY A CA 1
ATOM 849 C C . GLY A 1 107 ? -0.012 -6.148 -9.251 1.00 83.12 107 GLY A C 1
ATOM 850 O O . GLY A 1 107 ? 0.075 -5.159 -8.527 1.00 83.12 107 GLY A O 1
ATOM 851 N N . GLU A 1 108 ? -1.171 -6.574 -9.748 1.00 86.69 108 GLU A N 1
ATOM 852 C CA . GLU A 1 108 ? -2.452 -5.911 -9.500 1.00 86.69 108 GLU A CA 1
ATOM 853 C C . GLU A 1 108 ? -3.220 -6.568 -8.348 1.00 86.69 108 GLU A C 1
ATOM 855 O O . GLU A 1 108 ? -3.100 -7.767 -8.079 1.00 86.69 108 GLU A O 1
ATOM 860 N N . TYR A 1 109 ? -4.045 -5.774 -7.666 1.00 88.81 109 TYR A N 1
ATOM 861 C CA . TYR A 1 109 ? -4.928 -6.274 -6.620 1.00 88.81 109 TYR A CA 1
ATOM 862 C C . TYR A 1 109 ? -6.049 -7.131 -7.220 1.00 88.81 109 TYR A C 1
ATOM 864 O O . TYR A 1 109 ? -6.886 -6.628 -7.968 1.00 88.81 109 TYR A O 1
ATOM 872 N N . ASN A 1 110 ? -6.097 -8.410 -6.839 1.00 90.00 110 ASN A N 1
ATOM 873 C CA . ASN A 1 110 ? -7.194 -9.309 -7.186 1.00 90.00 110 ASN A CA 1
ATOM 874 C C . ASN A 1 110 ? -8.093 -9.557 -5.954 1.00 90.00 110 ASN A C 1
ATOM 876 O O . ASN A 1 110 ? -7.636 -10.205 -5.002 1.00 90.00 110 ASN A O 1
ATOM 880 N N . PRO A 1 111 ? -9.358 -9.085 -5.962 1.00 89.88 111 PRO A N 1
ATOM 881 C CA . PRO A 1 111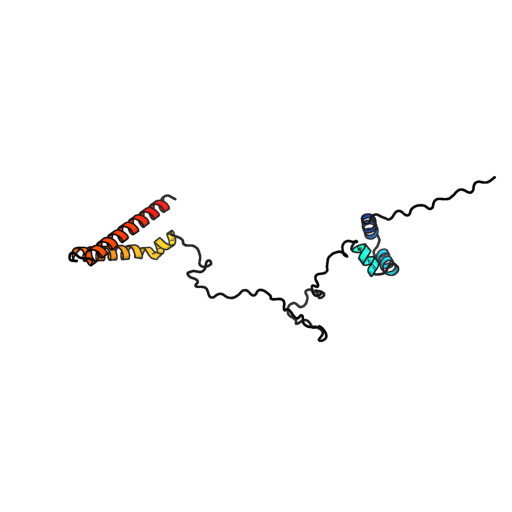 ? -10.255 -9.211 -4.816 1.00 89.88 111 PRO A CA 1
ATOM 882 C C . PRO A 1 111 ? -10.554 -10.672 -4.460 1.00 89.88 111 PRO A C 1
ATOM 884 O O . PRO A 1 111 ? -10.540 -11.018 -3.283 1.00 89.88 111 PRO A O 1
ATOM 887 N N . GLU A 1 112 ? -10.714 -11.563 -5.440 1.00 90.38 112 GLU A N 1
ATOM 888 C CA . GLU A 1 112 ? -11.052 -12.965 -5.173 1.00 90.38 112 GLU A CA 1
ATOM 889 C C . GLU A 1 112 ? -9.934 -13.706 -4.431 1.00 90.38 112 GLU A C 1
ATOM 891 O O . GLU A 1 112 ? -10.180 -14.504 -3.521 1.00 90.38 112 GLU A O 1
ATOM 896 N N . VAL A 1 113 ? -8.682 -13.465 -4.833 1.00 93.06 113 VAL A N 1
ATOM 897 C CA . VAL A 1 113 ? -7.511 -14.077 -4.191 1.00 93.06 113 VAL A CA 1
ATOM 898 C C . VAL A 1 113 ? -7.347 -13.513 -2.787 1.00 93.06 113 VAL A C 1
ATOM 900 O O . VAL A 1 113 ? -7.062 -14.266 -1.854 1.00 93.06 113 VAL A O 1
ATOM 903 N N . PHE A 1 114 ? -7.558 -12.209 -2.617 1.00 93.06 114 PHE A N 1
ATOM 904 C CA . PHE A 1 114 ? -7.481 -11.559 -1.317 1.00 93.06 114 PHE A CA 1
ATOM 905 C C . PHE A 1 114 ? -8.524 -12.118 -0.342 1.00 93.06 114 PHE A C 1
ATOM 907 O O . PHE A 1 114 ? -8.176 -12.516 0.769 1.00 93.06 114 PHE A O 1
ATOM 914 N N . GLU A 1 115 ? -9.783 -12.235 -0.764 1.00 91.50 115 GLU A N 1
ATOM 915 C CA . GLU A 1 115 ? -10.854 -12.772 0.080 1.00 91.50 115 GLU A CA 1
ATOM 916 C C . GLU A 1 115 ? -10.607 -14.227 0.487 1.00 91.50 115 GLU A C 1
ATOM 918 O O . GLU A 1 115 ? -10.844 -14.597 1.638 1.00 91.50 115 GLU A O 1
ATOM 923 N N . LYS A 1 116 ? -10.070 -15.049 -0.422 1.00 93.00 116 LYS A N 1
ATOM 924 C CA . LYS A 1 116 ? -9.725 -16.449 -0.131 1.00 93.00 116 LYS A CA 1
ATOM 925 C C . LYS A 1 116 ? -8.534 -16.558 0.823 1.00 93.00 116 LYS A C 1
ATOM 927 O O . LYS A 1 116 ? -8.603 -17.302 1.800 1.00 93.00 116 LYS A O 1
ATOM 932 N N . THR A 1 117 ? -7.451 -15.828 0.560 1.00 96.44 117 THR A N 1
ATOM 933 C CA . THR A 1 117 ? -6.200 -15.922 1.338 1.00 96.44 117 THR A CA 1
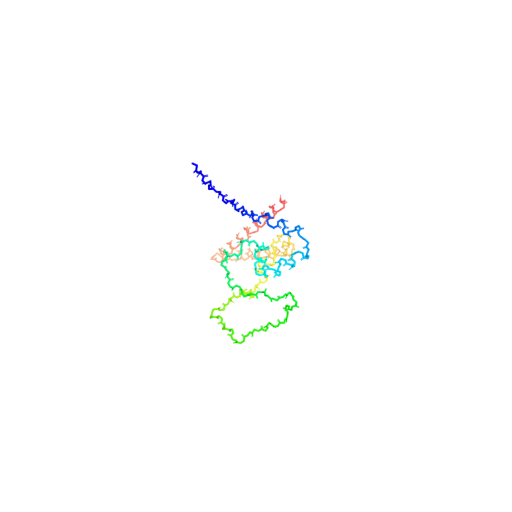ATOM 934 C C . THR A 1 117 ? -6.318 -15.288 2.723 1.00 96.44 117 THR A C 1
ATOM 936 O O . THR A 1 117 ? -5.759 -15.810 3.686 1.00 96.44 117 THR A O 1
ATOM 939 N N . TYR A 1 118 ? -7.101 -14.216 2.853 1.00 95.56 118 TYR A N 1
ATOM 940 C CA . TYR A 1 118 ? -7.279 -13.476 4.101 1.00 95.56 118 TYR A CA 1
ATOM 941 C C . TYR A 1 118 ? -8.666 -13.649 4.730 1.00 95.56 118 TYR A C 1
ATOM 943 O O . TYR A 1 118 ? -9.071 -12.841 5.567 1.00 95.56 118 TYR A O 1
ATOM 951 N N . ARG A 1 119 ? -9.380 -14.734 4.400 1.00 94.69 119 ARG A N 1
ATOM 952 C CA . ARG A 1 119 ? -10.717 -15.046 4.941 1.00 94.69 119 ARG A CA 1
ATOM 953 C C . ARG A 1 119 ? -10.785 -14.972 6.468 1.00 94.69 119 ARG A C 1
ATOM 955 O O . ARG A 1 119 ? -11.785 -14.522 7.024 1.00 94.69 119 ARG A O 1
ATOM 962 N N . PHE A 1 120 ? -9.713 -15.385 7.143 1.00 96.50 120 PHE A N 1
ATOM 963 C CA . PHE A 1 120 ? -9.625 -15.389 8.602 1.00 96.50 120 PHE A CA 1
ATOM 964 C C . PHE A 1 120 ? -9.839 -13.999 9.213 1.00 96.50 120 PHE A C 1
ATOM 966 O O . PHE A 1 120 ? -10.371 -13.907 10.316 1.00 96.50 120 PHE A O 1
ATOM 973 N N . LEU A 1 121 ? -9.494 -12.910 8.509 1.00 95.88 121 LEU A N 1
ATOM 974 C CA . LEU A 1 121 ? -9.671 -11.542 9.009 1.00 95.88 121 LEU A CA 1
ATOM 975 C C . LEU A 1 121 ? -11.125 -11.243 9.381 1.00 95.88 121 LEU A C 1
ATOM 977 O O . LEU A 1 121 ? -11.362 -10.477 10.312 1.00 95.88 121 LEU A O 1
ATOM 981 N N . ASN A 1 122 ? -12.090 -11.878 8.715 1.00 94.31 122 ASN A N 1
ATOM 982 C CA . ASN A 1 122 ? -13.506 -11.720 9.035 1.00 94.31 122 ASN A CA 1
ATOM 983 C C . ASN A 1 122 ? -13.822 -12.249 10.443 1.00 94.31 122 ASN A C 1
ATOM 985 O O . ASN A 1 122 ? -14.548 -11.605 11.198 1.00 94.31 122 ASN A O 1
ATOM 989 N N . GLU A 1 123 ? -13.207 -13.364 10.846 1.00 96.25 123 GLU A N 1
ATOM 990 C CA . GLU A 1 123 ? -13.358 -13.915 12.196 1.00 96.25 123 GLU A CA 1
ATOM 991 C C . GLU A 1 123 ? -12.737 -13.002 13.259 1.00 96.25 123 GLU A C 1
ATOM 993 O O . GLU A 1 123 ? -13.310 -12.822 14.334 1.00 96.25 123 GLU A O 1
ATOM 998 N N . TYR A 1 124 ? -11.573 -12.410 12.972 1.00 96.75 124 TYR A N 1
ATOM 999 C CA . TYR A 1 124 ? -10.931 -11.461 13.887 1.00 96.75 124 TYR A CA 1
ATOM 1000 C C . TYR A 1 124 ? -11.764 -10.188 14.042 1.00 96.75 124 TYR A C 1
ATOM 1002 O O . TYR A 1 124 ? -12.036 -9.785 15.171 1.00 96.75 124 TYR A O 1
ATOM 1010 N N . ARG A 1 125 ? -12.249 -9.610 12.937 1.00 95.75 125 ARG A N 1
ATOM 1011 C CA . ARG A 1 125 ? -13.119 -8.423 12.958 1.00 95.75 125 ARG A CA 1
ATOM 1012 C C . ARG A 1 125 ? -14.397 -8.669 13.758 1.00 95.75 125 ARG A C 1
ATOM 1014 O O . ARG A 1 125 ? -14.770 -7.830 14.576 1.00 95.75 125 ARG A O 1
ATOM 1021 N N . ALA A 1 126 ? -15.033 -9.831 13.587 1.00 96.25 126 ALA A N 1
ATOM 1022 C CA . ALA A 1 126 ? -16.216 -10.208 14.361 1.00 96.25 126 ALA A CA 1
ATOM 1023 C C . ALA A 1 126 ? -15.910 -10.295 15.869 1.00 96.25 126 ALA A C 1
ATOM 1025 O O . ALA A 1 126 ? -16.624 -9.711 16.688 1.00 96.25 126 ALA A O 1
ATOM 1026 N N . LYS A 1 127 ? -14.800 -10.946 16.245 1.00 97.62 127 LYS A N 1
ATOM 1027 C CA . LYS A 1 127 ? -14.346 -11.027 17.646 1.00 97.62 127 LYS A CA 1
ATOM 1028 C C . LYS A 1 127 ? -14.050 -9.644 18.233 1.00 97.62 127 LYS A C 1
ATOM 1030 O O . LYS A 1 127 ? -14.458 -9.355 19.357 1.00 97.62 127 LYS A O 1
ATOM 1035 N N . GLU A 1 128 ? -13.371 -8.773 17.492 1.00 96.50 128 GLU A N 1
ATOM 1036 C CA . GLU A 1 128 ? -13.074 -7.401 17.919 1.00 96.50 128 GLU A CA 1
ATOM 1037 C C . GLU A 1 128 ? -14.350 -6.583 18.127 1.00 96.50 128 GLU A C 1
ATOM 1039 O O . GLU A 1 128 ? -14.500 -5.919 19.156 1.00 96.50 128 GLU A O 1
ATOM 1044 N N . LYS A 1 129 ? -15.309 -6.698 17.206 1.00 97.00 129 LYS A N 1
ATOM 1045 C CA . LYS A 1 129 ? -16.616 -6.043 17.302 1.00 97.00 129 LYS A CA 1
ATOM 1046 C C . LYS A 1 129 ? -17.363 -6.473 18.562 1.00 97.00 129 LYS A C 1
ATOM 1048 O O . LYS A 1 129 ? -17.865 -5.631 19.311 1.00 97.00 129 LYS A O 1
ATOM 1053 N N . GLU A 1 130 ? -17.375 -7.773 18.860 1.00 97.50 130 GLU A N 1
ATOM 1054 C CA . GLU A 1 130 ? -17.947 -8.282 20.107 1.00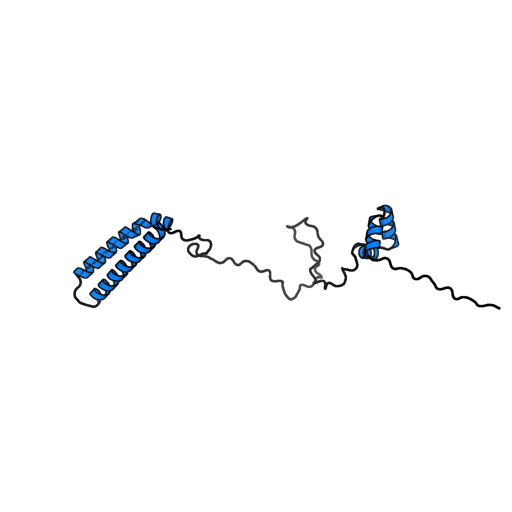 97.50 130 GLU A CA 1
ATOM 1055 C C . GLU A 1 130 ? -17.243 -7.729 21.349 1.00 97.50 130 GLU A C 1
ATOM 1057 O O . GLU A 1 130 ? -17.904 -7.408 22.341 1.00 97.50 130 GLU A O 1
ATOM 1062 N N . LEU A 1 131 ? -15.911 -7.631 21.333 1.00 97.38 131 LEU A N 1
ATOM 1063 C CA . LEU A 1 131 ? -15.144 -7.077 22.449 1.00 97.38 131 LEU A CA 1
ATOM 1064 C C . LEU A 1 131 ? -15.493 -5.604 22.683 1.00 97.38 131 LEU A C 1
ATOM 1066 O O . LEU A 1 131 ? -15.704 -5.210 23.834 1.00 97.38 131 LEU A O 1
ATOM 1070 N N . VAL A 1 132 ? -15.611 -4.809 21.618 1.00 97.12 132 VAL A N 1
ATOM 1071 C CA . VAL A 1 132 ? -16.042 -3.404 21.691 1.00 97.12 132 VAL A CA 1
ATOM 1072 C C . VAL A 1 132 ? -17.461 -3.309 22.255 1.00 97.12 132 VAL A C 1
ATOM 1074 O O . VAL A 1 132 ? -17.685 -2.562 23.207 1.00 97.12 132 VAL A O 1
ATOM 1077 N N . ALA A 1 133 ? -18.401 -4.126 21.770 1.00 96.56 133 ALA A N 1
ATOM 1078 C CA . ALA A 1 133 ? -19.772 -4.157 22.279 1.00 96.56 133 ALA A CA 1
ATOM 1079 C C . ALA A 1 133 ? -19.844 -4.571 23.763 1.00 96.56 133 ALA A C 1
ATOM 1081 O O . ALA A 1 133 ? -20.585 -3.977 24.551 1.00 96.56 133 ALA A O 1
ATOM 1082 N N . LYS A 1 134 ? -19.045 -5.562 24.183 1.00 97.12 134 LYS A N 1
ATOM 1083 C CA . LYS A 1 134 ? -18.936 -5.995 25.588 1.00 97.12 134 LYS A CA 1
ATOM 1084 C C . LYS A 1 134 ? -18.376 -4.880 26.474 1.00 97.12 134 LYS A C 1
ATOM 1086 O O . LYS A 1 134 ? -18.880 -4.683 27.578 1.00 97.12 134 LYS A O 1
ATOM 1091 N N . ARG A 1 135 ? -17.362 -4.142 26.007 1.00 95.06 135 ARG A N 1
ATOM 1092 C CA . ARG A 1 135 ? -16.804 -2.981 26.724 1.00 95.06 135 ARG A CA 1
ATOM 1093 C C . ARG A 1 135 ? -17.825 -1.856 26.838 1.00 95.06 135 ARG A C 1
ATOM 1095 O O . ARG A 1 135 ? -18.005 -1.333 27.930 1.00 95.06 135 ARG A O 1
ATOM 1102 N N . LEU A 1 136 ? -18.553 -1.567 25.761 1.00 95.44 136 LEU A N 1
ATOM 1103 C CA . LEU A 1 136 ? -19.578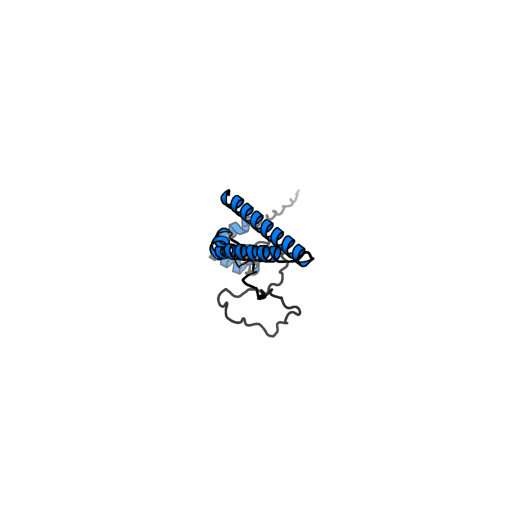 -0.526 25.730 1.00 95.44 136 LEU A CA 1
ATOM 1104 C C . LEU A 1 136 ? -20.717 -0.778 26.734 1.00 95.44 136 LEU A C 1
ATOM 1106 O O . LEU A 1 136 ? -21.218 0.156 27.357 1.00 95.44 136 LEU A O 1
ATOM 1110 N N . LYS A 1 137 ? -21.109 -2.045 26.918 1.00 94.38 137 LYS A N 1
ATOM 1111 C CA . LYS A 1 137 ? -22.115 -2.443 27.919 1.00 94.38 137 LYS A CA 1
ATOM 1112 C C . LYS A 1 137 ? -21.628 -2.275 29.363 1.00 94.38 137 LYS A C 1
ATOM 1114 O O . LYS A 1 137 ? -22.446 -2.100 30.256 1.00 94.38 137 LYS A O 1
ATOM 1119 N N . LYS A 1 138 ? -20.315 -2.368 29.598 1.00 93.94 138 LYS A N 1
ATOM 1120 C CA . LYS A 1 138 ? -19.696 -2.270 30.932 1.00 93.94 138 LYS A CA 1
ATOM 1121 C C . LYS A 1 138 ? -19.239 -0.852 31.283 1.00 93.94 138 LYS A C 1
ATOM 1123 O O . LYS A 1 138 ? -19.089 -0.543 32.461 1.00 93.94 138 LYS A O 1
ATOM 1128 N N . SER A 1 139 ? -18.970 -0.016 30.282 1.00 89.69 139 SER A N 1
ATOM 1129 C CA . SER A 1 139 ? -18.503 1.357 30.477 1.00 89.69 139 SER A CA 1
ATOM 1130 C C . SER A 1 139 ? -19.594 2.236 31.082 1.00 89.69 139 SER A C 1
ATOM 1132 O O . SER A 1 139 ? -20.760 2.148 30.692 1.00 89.69 139 SER A O 1
ATOM 1134 N N . LYS A 1 140 ? -19.196 3.118 31.999 1.00 89.12 140 LYS A N 1
ATOM 1135 C CA . LYS A 1 140 ? -20.065 4.153 32.568 1.00 89.12 140 LYS A CA 1
ATOM 1136 C C . LYS A 1 140 ? -20.248 5.301 31.568 1.00 89.12 140 LYS A C 1
ATOM 1138 O O . LYS A 1 140 ? -19.441 5.456 30.654 1.00 89.12 140 LYS A O 1
ATOM 1143 N N . LEU A 1 141 ? -21.303 6.095 31.755 1.00 86.00 141 LEU A N 1
ATOM 1144 C CA . LEU A 1 141 ? -21.568 7.291 30.949 1.00 86.00 141 LEU A CA 1
ATOM 1145 C C . LEU A 1 141 ? -20.384 8.264 31.023 1.00 86.00 141 LEU A C 1
ATOM 1147 O O . LEU A 1 141 ? -19.961 8.642 32.114 1.00 86.00 141 LEU A O 1
ATOM 1151 N N . GLY A 1 142 ? -19.849 8.628 29.857 1.00 92.06 142 GLY A N 1
ATOM 1152 C CA . GLY A 1 142 ? -18.704 9.523 29.701 1.00 92.06 142 GLY A CA 1
ATOM 1153 C C . GLY A 1 142 ? -18.116 9.474 28.288 1.00 92.06 142 GLY A C 1
ATOM 1154 O O . GLY A 1 142 ? -18.604 8.742 27.423 1.00 92.06 142 GLY A O 1
ATOM 1155 N N . GLU A 1 143 ? -17.028 10.214 28.068 1.00 92.19 143 GLU A N 1
ATOM 1156 C CA . GLU A 1 143 ? -16.367 10.321 26.757 1.00 92.19 143 GLU A CA 1
ATOM 1157 C C . GLU A 1 143 ? -15.910 8.968 26.195 1.00 92.19 143 GLU A C 1
ATOM 1159 O O . GLU A 1 143 ? -15.946 8.731 24.988 1.00 92.19 143 GLU A O 1
ATOM 1164 N N . GLU A 1 144 ? -15.472 8.051 27.061 1.00 91.56 144 GLU A N 1
ATOM 1165 C CA . GLU A 1 144 ? -15.037 6.714 26.647 1.00 91.56 144 GLU A CA 1
ATOM 1166 C C . GLU A 1 144 ? -16.186 5.900 26.046 1.00 91.56 144 GLU A C 1
ATOM 1168 O O . GLU A 1 144 ? -15.998 5.192 25.055 1.00 91.56 144 GLU A O 1
ATOM 1173 N N . GLN A 1 145 ? -17.395 6.036 26.598 1.00 94.56 145 GLN A N 1
ATOM 1174 C CA . GLN A 1 145 ? -18.575 5.357 26.079 1.00 94.56 145 GLN A CA 1
ATOM 1175 C C . GLN A 1 145 ? -18.943 5.889 24.690 1.00 94.56 145 GLN A C 1
ATOM 1177 O O . GLN A 1 145 ? -19.288 5.112 23.802 1.00 94.56 145 GLN A O 1
ATOM 1182 N N . GLU A 1 146 ? -18.849 7.201 24.480 1.00 95.62 146 GLU A N 1
ATOM 1183 C CA . GLU A 1 146 ? -19.100 7.820 23.176 1.00 95.62 146 GLU A CA 1
ATOM 1184 C C . GLU A 1 146 ? -18.074 7.375 22.134 1.00 95.62 146 GLU A C 1
ATOM 1186 O O . GLU A 1 146 ? -18.459 6.978 21.033 1.00 95.62 146 GLU A O 1
ATOM 1191 N N . LYS A 1 147 ? -16.786 7.331 22.499 1.00 95.94 147 LYS A N 1
ATOM 1192 C CA . LYS A 1 147 ? -15.718 6.795 21.638 1.00 95.94 147 LYS A CA 1
ATOM 1193 C C . LYS A 1 147 ? -15.993 5.340 21.248 1.00 95.94 147 LYS A C 1
ATOM 1195 O O . LYS A 1 147 ? -15.871 4.990 20.075 1.00 95.94 147 LYS A O 1
ATOM 1200 N N . LEU A 1 148 ? -16.422 4.501 22.196 1.00 96.50 148 LEU A N 1
ATOM 1201 C CA . LEU A 1 148 ? -16.787 3.105 21.926 1.00 96.50 148 LEU A CA 1
ATOM 1202 C C . LEU A 1 148 ? -18.028 2.980 21.029 1.00 96.50 148 LEU A C 1
ATOM 1204 O O . LEU A 1 148 ? -18.039 2.131 20.140 1.00 96.50 148 LEU A O 1
ATOM 1208 N N . LYS A 1 149 ? -19.049 3.831 21.212 1.00 96.12 149 LYS A N 1
ATOM 1209 C CA . LYS A 1 149 ? -20.230 3.882 20.328 1.00 96.12 149 LYS A CA 1
ATOM 1210 C C . LYS A 1 149 ? -19.844 4.266 18.903 1.00 96.12 149 LYS A C 1
ATOM 1212 O O . LYS A 1 149 ? -20.262 3.601 17.961 1.00 96.12 149 LYS A O 1
ATOM 1217 N N . GLN A 1 150 ? -19.029 5.309 18.746 1.00 97.06 150 GLN A N 1
ATOM 1218 C CA . GLN A 1 150 ? -18.546 5.758 17.438 1.00 97.06 150 GLN A CA 1
ATOM 1219 C C . GLN A 1 150 ? -17.704 4.682 16.752 1.00 97.06 150 GLN A C 1
ATOM 1221 O O . GLN A 1 150 ? -17.856 4.457 15.554 1.00 97.06 150 GLN A O 1
ATOM 1226 N N . LEU A 1 151 ? -16.838 3.999 17.506 1.00 97.06 151 LEU A N 1
ATOM 1227 C CA . LEU A 1 151 ? -16.043 2.895 16.980 1.00 97.06 151 LEU A CA 1
ATOM 1228 C C . LEU A 1 151 ? -16.935 1.754 16.489 1.00 97.06 151 LEU A C 1
ATOM 1230 O O . LEU A 1 151 ? -16.768 1.312 15.357 1.00 97.06 151 LEU A O 1
ATOM 1234 N N . LEU A 1 152 ? -17.903 1.320 17.301 1.00 97.12 152 LEU A N 1
ATOM 1235 C CA . LEU A 1 152 ? -18.830 0.254 16.922 1.00 97.12 152 LEU A CA 1
ATOM 1236 C C . LEU A 1 152 ? -19.605 0.618 15.650 1.00 97.12 152 LEU A C 1
ATOM 1238 O O . LEU A 1 152 ? -19.654 -0.176 14.716 1.00 97.12 152 LEU A O 1
ATOM 1242 N N . HIS A 1 153 ? -20.102 1.854 15.571 1.00 97.69 153 HIS A N 1
ATOM 1243 C CA . HIS A 1 153 ? -20.804 2.348 14.392 1.00 97.69 153 HIS A CA 1
ATOM 1244 C C . HIS A 1 153 ? -19.930 2.336 13.129 1.00 97.69 153 HIS A C 1
ATOM 1246 O O . HIS A 1 153 ? -20.389 1.928 12.066 1.00 97.69 153 HIS A O 1
ATOM 1252 N N . ARG A 1 154 ? -18.653 2.734 13.231 1.00 97.75 154 ARG A N 1
ATOM 1253 C CA . ARG A 1 154 ? -17.709 2.648 12.102 1.00 97.75 154 ARG A CA 1
ATOM 1254 C C . ARG A 1 154 ? -17.471 1.203 11.668 1.00 97.75 154 ARG A C 1
ATOM 1256 O O . ARG A 1 154 ? -17.403 0.950 10.470 1.00 97.75 154 ARG A O 1
ATOM 1263 N N . MET A 1 155 ? -17.359 0.268 12.614 1.00 97.12 155 MET A N 1
ATOM 1264 C CA . MET A 1 155 ? -17.214 -1.158 12.298 1.00 97.12 155 MET A CA 1
ATOM 1265 C C . MET A 1 155 ? -18.456 -1.696 11.571 1.00 97.12 155 MET A C 1
ATOM 1267 O O . MET A 1 155 ? -18.306 -2.386 10.568 1.00 97.12 155 MET A O 1
ATOM 1271 N N . ASP A 1 156 ? -19.663 -1.324 12.015 1.00 96.69 156 ASP A N 1
ATOM 1272 C CA . ASP A 1 156 ? -20.925 -1.691 11.350 1.00 96.69 156 ASP A CA 1
ATOM 1273 C C . ASP A 1 156 ? -20.995 -1.160 9.911 1.00 96.69 156 ASP A C 1
ATOM 1275 O O . ASP A 1 156 ? -21.352 -1.890 8.987 1.00 96.69 156 ASP A O 1
ATOM 1279 N N . GLN A 1 157 ? -20.620 0.107 9.704 1.00 97.31 157 GLN A N 1
ATOM 1280 C CA . GLN A 1 157 ? -20.597 0.723 8.375 1.00 97.31 157 GLN A CA 1
ATOM 1281 C C . GLN A 1 157 ? -19.595 0.042 7.439 1.00 97.31 157 GLN A C 1
ATOM 1283 O O . GLN A 1 157 ? -19.903 -0.189 6.271 1.00 97.31 157 GLN A O 1
ATOM 1288 N N . GLN A 1 158 ? -18.402 -0.292 7.940 1.00 95.75 158 GLN A N 1
ATOM 1289 C CA . GLN A 1 158 ? -17.384 -0.993 7.157 1.00 95.75 158 GLN A CA 1
ATOM 1290 C C . GLN A 1 158 ? -17.851 -2.389 6.740 1.00 95.75 158 GLN A C 1
ATOM 1292 O O . GLN A 1 158 ? -17.650 -2.776 5.592 1.00 95.75 158 GLN A O 1
ATOM 1297 N N . GLU A 1 159 ? -18.496 -3.127 7.642 1.00 95.12 159 GLU A N 1
ATOM 1298 C CA . GLU A 1 159 ? -19.048 -4.453 7.354 1.00 95.12 159 GLU A CA 1
ATOM 1299 C C . GLU A 1 159 ? -20.172 -4.380 6.310 1.00 95.12 159 GLU A C 1
ATOM 1301 O O . GLU A 1 159 ? -20.171 -5.142 5.342 1.00 95.12 159 GLU A O 1
ATOM 1306 N N . ALA A 1 160 ? -21.082 -3.410 6.444 1.00 96.00 160 ALA A N 1
ATOM 1307 C CA . ALA A 1 160 ? -22.149 -3.187 5.472 1.00 96.00 160 ALA A CA 1
ATOM 1308 C C . ALA A 1 160 ? -21.599 -2.841 4.077 1.00 96.00 160 ALA A C 1
ATOM 1310 O O . ALA A 1 160 ? -22.052 -3.408 3.081 1.00 96.00 160 ALA A O 1
ATOM 1311 N N . ALA A 1 161 ? -20.593 -1.963 4.010 1.00 95.81 161 ALA A N 1
ATOM 1312 C CA . ALA A 1 161 ? -19.938 -1.588 2.760 1.00 95.81 161 ALA A CA 1
ATOM 1313 C C . ALA A 1 161 ? -19.215 -2.778 2.107 1.00 95.81 161 ALA A C 1
ATOM 1315 O O . ALA A 1 161 ? -19.314 -2.963 0.896 1.00 95.81 161 ALA A O 1
ATOM 1316 N N . GLN A 1 162 ? -18.530 -3.616 2.894 1.00 91.62 162 GLN A N 1
ATOM 1317 C CA . GLN A 1 162 ? -17.889 -4.835 2.385 1.00 91.62 162 GLN A CA 1
ATOM 1318 C C . GLN A 1 162 ? -18.913 -5.811 1.807 1.00 91.62 162 GLN A C 1
ATOM 1320 O O . GLN A 1 162 ? -18.740 -6.296 0.691 1.00 91.62 162 GLN A O 1
ATOM 1325 N N . HIS A 1 163 ? -20.012 -6.053 2.521 1.00 92.62 163 HIS A N 1
ATOM 1326 C CA . HIS A 1 163 ? -21.062 -6.943 2.037 1.00 92.62 163 HIS A CA 1
ATOM 1327 C C . HIS A 1 163 ? -21.745 -6.390 0.775 1.00 92.62 163 HIS A C 1
ATOM 1329 O O . HIS A 1 163 ? -22.164 -7.150 -0.099 1.00 92.62 163 HIS A O 1
ATOM 1335 N N . GLU A 1 164 ? -21.881 -5.070 0.649 1.00 95.06 164 GLU A N 1
ATOM 1336 C CA . GLU A 1 164 ? -22.390 -4.453 -0.574 1.00 95.06 164 GLU A CA 1
ATOM 1337 C C . GLU A 1 164 ? -21.442 -4.653 -1.757 1.00 95.06 164 GLU A C 1
ATOM 1339 O O . GLU A 1 164 ? -21.892 -5.064 -2.826 1.00 95.06 164 GLU A O 1
ATOM 1344 N N . GLN A 1 165 ? -20.141 -4.443 -1.555 1.00 91.25 165 GLN A N 1
ATOM 1345 C CA . GLN A 1 165 ? -19.128 -4.695 -2.579 1.00 91.25 165 GLN A CA 1
ATOM 1346 C C . GLN A 1 165 ? -19.117 -6.159 -3.027 1.00 91.25 165 GLN A C 1
ATOM 1348 O O . GLN A 1 165 ? -19.027 -6.418 -4.223 1.00 91.25 165 GLN A O 1
ATOM 1353 N N . GLN A 1 166 ? -19.266 -7.105 -2.099 1.00 89.75 166 GLN A N 1
ATOM 1354 C CA . GLN A 1 166 ? -19.357 -8.532 -2.422 1.00 89.75 166 GLN A CA 1
ATOM 1355 C C . GLN A 1 166 ? -20.583 -8.844 -3.279 1.00 89.75 166 GLN A C 1
ATOM 1357 O O . GLN A 1 166 ? -20.446 -9.449 -4.337 1.00 89.75 166 GLN A O 1
ATOM 1362 N N . ARG A 1 167 ? -21.767 -8.335 -2.910 1.00 92.00 167 ARG A N 1
ATOM 1363 C CA . ARG A 1 167 ? -22.984 -8.503 -3.728 1.00 92.00 167 ARG A CA 1
ATOM 1364 C C . ARG A 1 167 ? -22.830 -7.921 -5.132 1.00 92.00 167 ARG A C 1
ATOM 1366 O O . ARG A 1 167 ? -23.365 -8.479 -6.082 1.00 92.00 167 ARG A O 1
ATOM 1373 N N . GLN A 1 168 ? -22.143 -6.785 -5.265 1.00 90.75 168 GLN A N 1
ATOM 1374 C CA . GLN A 1 168 ? -21.879 -6.172 -6.569 1.00 90.75 168 GLN A CA 1
ATOM 1375 C C . GLN A 1 168 ? -20.902 -7.004 -7.409 1.00 90.75 168 GLN A C 1
ATOM 1377 O O . GLN A 1 168 ? -21.030 -7.027 -8.629 1.00 90.75 168 GLN A O 1
ATOM 1382 N N . GLN A 1 169 ? -19.938 -7.676 -6.775 1.00 87.06 169 GLN A N 1
ATOM 1383 C CA . GLN A 1 169 ? -19.009 -8.580 -7.454 1.00 87.06 169 GLN A CA 1
ATOM 1384 C C . GLN A 1 169 ? -19.689 -9.881 -7.886 1.00 87.06 169 GLN A C 1
ATOM 1386 O O . GLN A 1 169 ? -19.467 -10.313 -9.005 1.00 87.06 169 GLN A O 1
ATOM 1391 N N . GLU A 1 170 ? -20.564 -10.457 -7.058 1.00 86.38 170 GLU A N 1
ATOM 1392 C CA . GLU A 1 170 ? -21.342 -11.658 -7.409 1.00 86.38 170 GLU A CA 1
ATOM 1393 C C . GLU A 1 170 ? -22.318 -11.433 -8.576 1.00 86.38 170 GLU A C 1
ATOM 1395 O O . GLU A 1 170 ? -22.710 -12.382 -9.249 1.00 86.38 170 GLU A O 1
ATOM 1400 N N . GLN A 1 171 ? -22.739 -10.185 -8.801 1.00 87.12 171 GLN A N 1
ATOM 1401 C CA . GLN A 1 171 ? -23.628 -9.807 -9.905 1.00 87.12 171 GLN A CA 1
ATOM 1402 C C . GLN A 1 171 ? -22.895 -9.490 -11.216 1.00 87.12 171 GLN A C 1
ATOM 1404 O O . GLN A 1 171 ? -23.563 -9.305 -12.235 1.00 87.12 171 GLN A O 1
ATOM 1409 N N . ARG A 1 172 ? -21.565 -9.359 -11.192 1.00 76.12 172 ARG A N 1
ATOM 1410 C CA . ARG A 1 172 ? -20.740 -9.106 -12.382 1.00 76.12 172 ARG A CA 1
ATOM 1411 C C . ARG A 1 172 ? -20.364 -10.403 -13.082 1.00 76.12 172 ARG A C 1
ATOM 1413 O O . ARG A 1 172 ? -20.301 -10.349 -14.330 1.00 76.12 172 ARG A O 1
#

Mean predicted aligned error: 19.25 Å

pLDDT: mean 79.27, std 17.64, range [39.38, 97.75]

Sequence (172 aa):
MAKKGNLRRPRHREPDGNEAETDLAAMTFEELLELQNRVGTKMYRQLMAGPSAEDQPRRAAPTRAQGAAEKQRPLEMSSKTRVPFLRQVVPVRKKVARDPRFDDLSGEYNPEVFEKTYRFLNEYRAKEKELVAKRLKKSKLGEEQEKLKQLLHRMDQQEAAQHEQQRQQEQR

Organism: Monodelphis domestica (NCBI:txid13616)